Protein AF-A0AAN8Z970-F1 (afdb_monomer_lite)

Organism: NCBI:txid194707

pLDDT: mean 89.78, std 16.07, range [29.08, 98.44]

Sequence (116 aa):
VNNAGTNIRRPTVDYTAEEFSTIMATNFDSAYHLCQLADPLSKASGVGSIVFISSVAGLVSVGPVSIYAASKAALNQITKNLACECARDNIRTSCVTRWYIKTSLVDPHPPYQSII

Radius of gyration: 15.82 Å; chains: 1; bounding box: 36×28×48 Å

Secondary structure (DSSP, 8-state):
-B---------GGG--HHHHHHHHIIIIIHHHHHHHHHHHHHHHTS-EEEEEEEEGGGTS--SS-HHHHHHHHHHHHHHHHHHHHSGGGTEEEEEEEE---SSTTTS--S------

InterPro domains:
  IPR002347 Short-chain dehydrogenase/reductase SDR [PF00106] (1-107)
  IPR002347 Short-chain dehydrogenase/reductase SDR [PR00080] (48-56)
  IPR002347 Short-chain dehydrogenase/reductase SDR [PR00080] (68-87)
  IPR002347 Short-chain dehydrogenase/reductase SDR [PR00081] (42-58)
  IPR002347 Short-chain dehydrogenase/reductase SDR [PR00081] (68-87)
  IPR002347 Short-chain dehydrogenase/reductase SDR [PR00081] (89-106)
  IPR020904 Short-chain dehydrogenase/reductase, conserved site [PS00061] (55-83)
  IPR036291 NAD(P)-binding domain superfamily [SSF51735] (1-113)
  IPR045000 Tropinone reductase [PTHR42898] (1-108)

Structure (mmCIF, N/CA/C/O backbone):
data_AF-A0AAN8Z970-F1
#
_entry.id   AF-A0AAN8Z970-F1
#
loop_
_atom_site.group_PDB
_atom_site.id
_atom_site.type_symbol
_atom_site.label_atom_id
_atom_site.label_alt_id
_atom_site.label_comp_id
_atom_site.label_asym_id
_atom_site.label_entity_id
_atom_site.label_seq_id
_atom_site.pdbx_PDB_ins_code
_atom_site.Cartn_x
_atom_site.Cartn_y
_atom_site.Cartn_z
_atom_site.occupancy
_atom_site.B_iso_or_equiv
_atom_site.auth_seq_id
_atom_site.auth_comp_id
_atom_site.auth_asym_id
_atom_site.auth_atom_id
_atom_site.pdbx_PDB_model_num
ATOM 1 N N . VAL A 1 1 ? -0.594 8.683 10.332 1.00 96.25 1 VAL A N 1
ATOM 2 C CA . VAL A 1 1 ? -0.618 9.140 8.918 1.00 96.25 1 VAL A CA 1
ATOM 3 C C . VAL A 1 1 ? 0.441 8.367 8.154 1.00 96.25 1 VAL A C 1
ATOM 5 O O . VAL A 1 1 ? 1.606 8.459 8.513 1.00 96.25 1 VAL A O 1
ATOM 8 N N . ASN A 1 2 ? 0.049 7.606 7.135 1.00 96.94 2 ASN A N 1
ATOM 9 C CA . ASN A 1 2 ? 0.941 6.767 6.335 1.00 96.94 2 ASN A CA 1
ATOM 10 C C . ASN A 1 2 ? 1.380 7.531 5.074 1.00 96.94 2 ASN A C 1
ATOM 12 O O . ASN A 1 2 ? 0.644 7.578 4.088 1.00 96.94 2 ASN A O 1
ATOM 16 N N . ASN A 1 3 ? 2.552 8.180 5.137 1.00 95.12 3 ASN A N 1
ATOM 17 C CA . ASN A 1 3 ? 3.092 9.029 4.059 1.00 95.12 3 ASN A CA 1
ATOM 18 C C . ASN A 1 3 ? 4.332 8.453 3.355 1.00 95.12 3 ASN A C 1
ATOM 20 O O . ASN A 1 3 ? 4.662 8.915 2.262 1.00 95.12 3 ASN A O 1
ATOM 24 N N . ALA A 1 4 ? 5.018 7.480 3.962 1.00 94.44 4 ALA A N 1
ATOM 25 C CA . ALA A 1 4 ? 6.216 6.885 3.379 1.00 94.44 4 ALA A CA 1
ATOM 26 C C . ALA A 1 4 ? 5.936 6.365 1.959 1.00 94.44 4 ALA A C 1
ATOM 28 O O . ALA A 1 4 ? 4.869 5.818 1.667 1.00 94.44 4 ALA A O 1
ATOM 29 N N . GLY A 1 5 ? 6.882 6.597 1.054 1.00 92.19 5 GLY A N 1
ATOM 30 C CA . GLY A 1 5 ? 6.757 6.116 -0.306 1.00 92.19 5 GLY A CA 1
ATOM 31 C C . GLY A 1 5 ? 7.994 6.371 -1.151 1.00 92.19 5 GLY A C 1
ATOM 32 O O . GLY A 1 5 ? 8.721 7.336 -0.934 1.00 92.19 5 GLY A O 1
ATOM 33 N N . THR A 1 6 ? 8.185 5.510 -2.140 1.00 94.00 6 THR A N 1
ATOM 34 C CA . THR A 1 6 ? 9.239 5.577 -3.148 1.00 94.00 6 THR A CA 1
ATOM 35 C C . THR A 1 6 ? 8.660 5.305 -4.534 1.00 94.00 6 THR A C 1
ATOM 37 O O . THR A 1 6 ? 7.539 4.801 -4.670 1.00 94.00 6 THR A O 1
ATOM 40 N N . ASN A 1 7 ? 9.409 5.659 -5.572 1.00 92.56 7 ASN A N 1
ATOM 41 C CA . ASN A 1 7 ? 9.046 5.401 -6.956 1.00 92.56 7 ASN A CA 1
ATOM 42 C C . ASN A 1 7 ? 10.299 5.095 -7.779 1.00 92.56 7 ASN A C 1
ATOM 44 O O . ASN A 1 7 ? 11.228 5.897 -7.804 1.00 92.56 7 ASN A O 1
ATOM 48 N N . ILE A 1 8 ? 10.282 3.974 -8.495 1.00 92.00 8 ILE A N 1
ATOM 49 C CA . ILE A 1 8 ? 11.263 3.642 -9.529 1.00 92.00 8 ILE A CA 1
ATOM 50 C C . ILE A 1 8 ? 10.486 3.552 -10.839 1.00 92.00 8 ILE A C 1
ATOM 52 O O . ILE A 1 8 ? 9.492 2.827 -10.926 1.00 92.00 8 ILE A O 1
ATOM 56 N N . ARG A 1 9 ? 10.907 4.320 -11.847 1.00 91.25 9 ARG A N 1
ATOM 57 C CA . ARG A 1 9 ? 10.242 4.376 -13.154 1.00 91.25 9 ARG A CA 1
ATOM 58 C C . ARG A 1 9 ? 10.936 3.432 -14.126 1.00 91.25 9 ARG A C 1
ATOM 60 O O . ARG A 1 9 ? 12.111 3.631 -14.427 1.00 91.25 9 ARG A O 1
ATOM 67 N N . ARG A 1 10 ? 10.203 2.443 -14.629 1.00 90.69 10 ARG A N 1
ATOM 68 C CA . ARG A 1 10 ? 10.665 1.486 -15.641 1.00 90.69 10 ARG A CA 1
ATOM 69 C C . ARG A 1 10 ? 9.499 1.095 -16.549 1.00 90.69 10 ARG A C 1
ATOM 71 O O . ARG A 1 10 ? 8.354 1.060 -16.084 1.00 90.69 10 ARG A O 1
ATOM 78 N N . PRO A 1 11 ? 9.754 0.768 -17.825 1.00 93.31 11 PRO A N 1
ATOM 79 C CA . PRO A 1 11 ? 8.833 -0.062 -18.588 1.00 93.31 11 PRO A CA 1
ATOM 80 C C . PRO A 1 11 ? 8.527 -1.353 -17.820 1.00 93.31 11 PRO A C 1
ATOM 82 O O . PRO A 1 11 ? 9.391 -1.893 -17.135 1.00 93.31 11 PRO A O 1
ATOM 85 N N . THR A 1 12 ? 7.300 -1.865 -17.930 1.00 93.06 12 THR A N 1
ATOM 86 C CA . THR A 1 12 ? 6.858 -3.019 -17.127 1.00 93.06 12 THR A CA 1
ATOM 87 C C . THR A 1 12 ? 7.744 -4.256 -17.302 1.00 93.06 12 THR A C 1
ATOM 89 O O . THR A 1 12 ? 7.925 -5.003 -16.347 1.00 93.06 12 THR A O 1
ATOM 92 N N . VAL A 1 13 ? 8.315 -4.444 -18.493 1.00 95.75 13 VAL A N 1
ATOM 93 C CA . VAL A 1 13 ? 9.192 -5.576 -18.833 1.00 95.75 13 VAL A CA 1
ATOM 94 C C . VAL A 1 13 ? 10.590 -5.495 -18.211 1.00 95.75 13 VAL A C 1
ATOM 96 O O . VAL A 1 13 ? 11.269 -6.513 -18.150 1.00 95.75 13 VAL A O 1
ATOM 99 N N . ASP A 1 14 ? 10.999 -4.319 -17.727 1.00 96.56 14 ASP A N 1
ATOM 100 C CA . ASP A 1 14 ? 12.358 -4.067 -17.232 1.00 96.56 14 ASP A CA 1
ATOM 101 C C . ASP A 1 14 ? 12.446 -4.025 -15.700 1.00 96.56 14 ASP A C 1
ATOM 103 O O . ASP A 1 14 ? 13.532 -3.839 -15.154 1.00 96.56 14 ASP A O 1
ATOM 107 N N . TYR A 1 15 ? 11.320 -4.151 -14.989 1.00 95.56 15 TYR A N 1
ATOM 108 C CA . TYR A 1 15 ? 11.338 -4.191 -13.529 1.00 95.56 15 TYR A CA 1
ATOM 109 C C . TYR A 1 15 ? 11.958 -5.488 -13.020 1.00 95.56 15 TYR A C 1
ATOM 111 O O . TYR A 1 15 ? 11.569 -6.581 -13.435 1.00 95.56 15 TYR A O 1
ATOM 119 N N . THR A 1 16 ? 12.852 -5.373 -12.039 1.00 97.62 16 THR A N 1
ATOM 120 C CA . THR A 1 16 ? 13.354 -6.547 -11.316 1.00 97.62 16 THR A CA 1
ATOM 121 C C . THR A 1 16 ? 12.422 -6.939 -10.164 1.00 97.62 16 THR A C 1
ATOM 123 O O . THR A 1 16 ? 11.598 -6.146 -9.693 1.00 97.62 16 THR A O 1
ATOM 126 N N . ALA A 1 17 ? 12.560 -8.173 -9.672 1.00 97.69 17 ALA A N 1
ATOM 127 C CA . ALA A 1 17 ? 11.812 -8.646 -8.506 1.00 97.69 17 ALA A CA 1
ATOM 128 C C . ALA A 1 17 ? 12.158 -7.845 -7.235 1.00 97.69 17 ALA A C 1
ATOM 130 O O . ALA A 1 17 ? 11.301 -7.609 -6.379 1.00 97.69 17 ALA A O 1
ATOM 131 N N . GLU A 1 18 ? 13.402 -7.384 -7.124 1.00 97.94 18 GLU A N 1
ATOM 132 C CA . GLU A 1 18 ? 13.895 -6.556 -6.025 1.00 97.94 18 GLU A CA 1
ATOM 133 C C . GLU A 1 18 ? 13.296 -5.149 -6.080 1.00 97.94 18 GLU A C 1
ATOM 135 O O . GLU A 1 18 ? 12.849 -4.636 -5.053 1.00 97.94 18 GLU A O 1
ATOM 140 N N . GLU A 1 19 ? 13.229 -4.531 -7.265 1.00 96.81 19 GLU A N 1
ATOM 141 C CA . GLU A 1 19 ? 12.569 -3.234 -7.449 1.00 96.81 19 GLU A CA 1
ATOM 142 C C . GLU A 1 19 ? 11.070 -3.336 -7.130 1.00 96.81 19 GLU A C 1
ATOM 144 O O . GLU A 1 19 ? 10.536 -2.486 -6.412 1.00 96.81 19 GLU A O 1
ATOM 149 N N . PHE A 1 20 ? 10.403 -4.407 -7.581 1.00 97.31 20 PHE A N 1
ATOM 150 C CA . PHE A 1 20 ? 9.013 -4.691 -7.218 1.00 97.31 20 PHE A CA 1
ATOM 151 C C . PHE A 1 20 ? 8.833 -4.755 -5.701 1.00 97.31 20 PHE A C 1
ATOM 153 O O . PHE A 1 20 ? 8.010 -4.027 -5.136 1.00 97.31 20 PHE A O 1
ATOM 160 N N . SER A 1 21 ? 9.637 -5.592 -5.045 1.00 98.00 21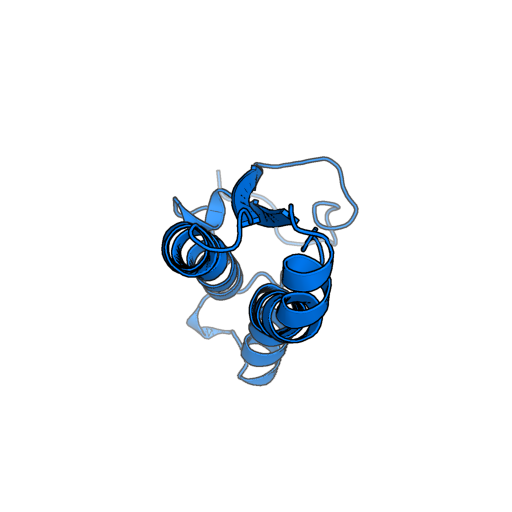 SER A N 1
ATOM 161 C CA . SER A 1 21 ? 9.558 -5.823 -3.603 1.00 98.00 21 SER A CA 1
ATOM 162 C C . SER A 1 21 ? 9.840 -4.542 -2.826 1.00 98.00 21 SER A C 1
ATOM 164 O O . SER A 1 21 ? 9.118 -4.217 -1.891 1.00 98.00 21 SER A O 1
ATOM 166 N N . THR A 1 22 ? 10.825 -3.754 -3.256 1.00 97.81 22 THR A N 1
ATOM 167 C CA . THR A 1 22 ? 11.183 -2.477 -2.626 1.00 97.81 22 THR A CA 1
ATOM 168 C C . THR A 1 22 ? 10.030 -1.475 -2.687 1.00 97.81 22 THR A C 1
ATOM 170 O O . THR A 1 22 ? 9.706 -0.839 -1.678 1.00 97.81 22 THR A O 1
ATOM 173 N N . ILE A 1 23 ? 9.385 -1.333 -3.852 1.00 97.62 23 ILE A N 1
ATOM 174 C CA . ILE A 1 23 ? 8.252 -0.415 -4.027 1.00 97.62 23 ILE A CA 1
ATOM 175 C C . ILE A 1 23 ? 7.062 -0.873 -3.181 1.00 97.62 23 ILE A C 1
ATOM 177 O O . ILE A 1 23 ? 6.492 -0.053 -2.462 1.00 97.62 23 ILE A O 1
ATOM 181 N N . MET A 1 24 ? 6.692 -2.156 -3.239 1.00 98.31 24 MET A N 1
ATOM 182 C CA . MET A 1 24 ? 5.546 -2.690 -2.492 1.00 98.31 24 MET A CA 1
ATOM 183 C C . MET A 1 24 ? 5.762 -2.617 -0.979 1.00 98.31 24 MET A C 1
ATOM 185 O O . MET A 1 24 ? 4.913 -2.061 -0.279 1.00 98.31 24 MET A O 1
ATOM 189 N N . ALA A 1 25 ? 6.932 -3.047 -0.501 1.00 98.31 25 ALA A N 1
ATOM 190 C CA . ALA A 1 25 ? 7.286 -3.004 0.912 1.00 98.31 25 ALA A CA 1
ATOM 191 C C . ALA A 1 25 ? 7.233 -1.576 1.465 1.00 98.31 25 ALA A C 1
ATOM 193 O O . ALA A 1 25 ? 6.655 -1.313 2.521 1.00 98.31 25 ALA A O 1
ATOM 194 N N . THR A 1 26 ? 7.791 -0.620 0.717 1.00 97.69 26 THR A N 1
ATOM 195 C CA . THR A 1 26 ? 7.826 0.783 1.142 1.00 97.69 26 THR A CA 1
ATOM 196 C C . THR A 1 26 ? 6.448 1.435 1.068 1.00 97.69 26 THR A C 1
ATOM 198 O O . THR A 1 26 ? 6.067 2.151 1.991 1.00 97.69 26 THR A O 1
ATOM 201 N N . ASN A 1 27 ? 5.700 1.232 -0.019 1.00 97.81 27 ASN A N 1
ATOM 202 C CA . ASN A 1 27 ? 4.487 2.003 -0.297 1.00 97.81 27 ASN A CA 1
ATOM 203 C C . ASN A 1 27 ? 3.226 1.417 0.336 1.00 97.81 27 ASN A C 1
ATOM 205 O O . ASN A 1 27 ? 2.330 2.186 0.685 1.00 97.81 27 ASN A O 1
ATOM 209 N N . PHE A 1 28 ? 3.128 0.090 0.414 1.00 98.31 28 PHE A N 1
ATOM 210 C CA . PHE A 1 28 ? 1.926 -0.611 0.851 1.00 98.31 28 PHE A CA 1
ATOM 211 C C . PHE A 1 28 ? 2.157 -1.371 2.155 1.00 98.31 28 PHE A C 1
ATOM 213 O O . PHE A 1 28 ? 1.487 -1.053 3.139 1.00 98.31 28 PHE A O 1
ATOM 220 N N . ASP A 1 29 ? 3.118 -2.299 2.198 1.00 98.38 29 ASP A N 1
ATOM 221 C CA . ASP A 1 29 ? 3.286 -3.194 3.354 1.00 98.38 29 ASP A CA 1
ATOM 222 C C . ASP A 1 29 ? 3.579 -2.394 4.625 1.00 98.38 29 ASP A C 1
ATOM 224 O O . ASP A 1 29 ? 2.951 -2.615 5.660 1.00 98.38 29 ASP A O 1
ATOM 228 N N . SER A 1 30 ? 4.460 -1.390 4.535 1.00 97.94 30 SER A N 1
ATOM 229 C CA . SER A 1 30 ? 4.766 -0.496 5.657 1.00 97.94 30 SER A CA 1
ATOM 230 C C . SER A 1 30 ? 3.504 0.153 6.237 1.00 97.94 30 SER A C 1
ATOM 232 O O . SER A 1 30 ? 3.289 0.144 7.448 1.00 97.94 30 SER A O 1
ATOM 234 N N . ALA A 1 31 ? 2.628 0.671 5.374 1.00 97.94 31 ALA A N 1
ATOM 235 C 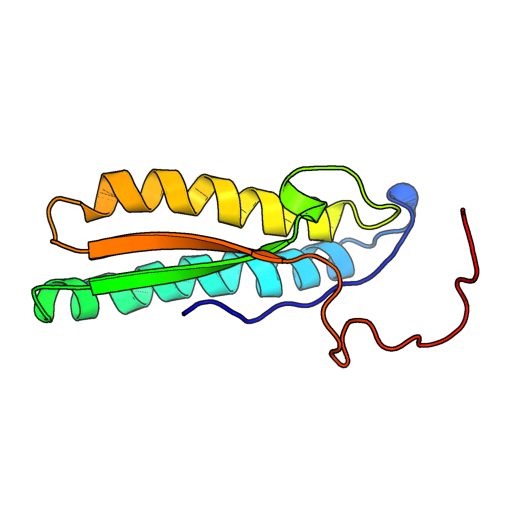CA . ALA A 1 31 ? 1.407 1.355 5.766 1.00 97.94 31 ALA A CA 1
ATOM 236 C C . ALA A 1 31 ? 0.374 0.377 6.340 1.00 97.94 31 ALA A C 1
ATOM 238 O O . ALA A 1 31 ? -0.320 0.717 7.299 1.00 97.94 31 ALA A O 1
ATOM 239 N N . TYR A 1 32 ? 0.280 -0.827 5.772 1.00 98.00 32 TYR A N 1
ATOM 240 C CA . TYR A 1 32 ? -0.612 -1.878 6.246 1.00 98.00 32 TYR A CA 1
ATOM 241 C C . TYR A 1 32 ? -0.209 -2.380 7.634 1.00 98.00 32 TYR A C 1
ATOM 243 O O . TYR A 1 32 ? -1.019 -2.363 8.562 1.00 98.00 32 TYR A O 1
ATOM 251 N N . HIS A 1 33 ? 1.060 -2.743 7.813 1.00 98.25 33 HIS A N 1
ATOM 252 C CA . HIS A 1 33 ? 1.563 -3.246 9.089 1.00 98.25 33 HIS A CA 1
ATOM 253 C C . HIS A 1 33 ? 1.543 -2.175 10.182 1.00 98.25 33 HIS A C 1
ATOM 255 O O . HIS A 1 33 ? 1.220 -2.482 11.328 1.00 98.25 33 HIS A O 1
ATOM 261 N N . LEU A 1 34 ? 1.778 -0.900 9.844 1.00 97.62 34 LEU A N 1
ATOM 262 C CA . LEU A 1 34 ? 1.579 0.196 10.796 1.00 97.62 34 LEU A CA 1
ATOM 263 C C . LEU A 1 34 ? 0.129 0.292 11.283 1.00 97.62 34 LEU A C 1
ATOM 265 O O . LEU A 1 34 ? -0.083 0.608 12.450 1.00 97.62 34 LEU A O 1
ATOM 269 N N . CYS A 1 35 ? -0.866 -0.005 10.441 1.00 97.12 35 CYS A N 1
ATOM 270 C CA . CYS A 1 35 ? -2.261 -0.047 10.889 1.00 97.12 35 CYS A CA 1
ATOM 271 C C . CYS A 1 35 ? -2.499 -1.198 11.871 1.00 97.12 35 CYS A C 1
ATOM 273 O O . CYS A 1 35 ? -3.125 -0.975 12.901 1.00 97.12 35 CYS A O 1
ATOM 275 N N . GLN A 1 36 ? -1.946 -2.388 11.609 1.00 96.62 36 GLN A N 1
ATOM 276 C CA . GLN A 1 36 ? -2.052 -3.526 12.533 1.00 96.62 36 GLN A CA 1
ATOM 277 C C . GLN A 1 36 ? -1.430 -3.212 13.901 1.00 96.62 36 GLN A C 1
ATOM 279 O O . GLN A 1 36 ? -2.024 -3.493 14.937 1.00 96.62 36 GLN A O 1
ATOM 284 N N . LEU A 1 37 ? -0.247 -2.592 13.907 1.00 97.44 37 LEU A N 1
ATOM 285 C CA . LEU A 1 37 ? 0.452 -2.217 15.138 1.00 97.44 37 LEU A CA 1
ATOM 286 C C . LEU A 1 37 ? -0.252 -1.077 15.891 1.00 97.44 37 LEU A C 1
ATOM 288 O O . LEU A 1 37 ? -0.227 -1.042 17.120 1.00 97.44 37 LEU A O 1
ATOM 292 N N . ALA A 1 38 ? -0.876 -0.143 15.169 1.00 95.06 38 ALA A N 1
ATOM 293 C CA . ALA A 1 38 ? -1.574 0.998 15.756 1.00 95.06 38 ALA A CA 1
ATOM 294 C C . ALA A 1 38 ? -3.008 0.684 16.212 1.00 95.06 38 ALA A C 1
ATOM 296 O O . ALA A 1 38 ? -3.559 1.458 16.995 1.00 95.06 38 ALA A O 1
ATOM 297 N N . ASP A 1 39 ? -3.617 -0.411 15.747 1.00 94.12 39 ASP A N 1
ATOM 298 C CA . ASP A 1 39 ? -4.996 -0.803 16.069 1.00 94.12 39 ASP A CA 1
ATOM 299 C C . ASP A 1 39 ? -5.298 -0.842 17.582 1.00 94.12 39 ASP A C 1
ATOM 301 O O . ASP A 1 39 ? -6.205 -0.122 18.010 1.00 94.12 39 ASP A O 1
ATOM 305 N N . PRO A 1 40 ? -4.532 -1.558 18.437 1.00 95.38 40 PRO A N 1
ATOM 306 C CA . PRO A 1 40 ? -4.835 -1.612 19.869 1.00 95.38 40 PRO A CA 1
ATOM 307 C C . PRO A 1 40 ? -4.747 -0.235 20.540 1.00 95.38 40 PRO A C 1
ATOM 309 O O . PRO A 1 40 ? -5.566 0.094 21.397 1.00 95.38 40 PRO A O 1
ATOM 312 N N . LEU A 1 41 ? -3.788 0.596 20.122 1.00 94.88 41 LEU A N 1
ATOM 313 C CA . LEU A 1 41 ? -3.618 1.952 20.648 1.00 94.88 41 LEU A CA 1
ATOM 314 C C . LEU A 1 41 ? -4.752 2.882 20.195 1.00 94.88 41 LEU A C 1
ATOM 316 O O . LEU A 1 41 ? -5.234 3.695 20.979 1.00 94.88 41 LEU A O 1
ATOM 320 N N . SER A 1 42 ? -5.201 2.736 18.947 1.00 92.00 42 SER A N 1
ATOM 321 C CA . SER A 1 42 ? -6.289 3.532 18.365 1.00 92.00 42 SER A CA 1
ATOM 322 C C . SER A 1 42 ? -7.648 3.171 18.965 1.00 92.00 42 SER A C 1
ATOM 324 O O . SER A 1 42 ? -8.501 4.037 19.130 1.00 92.00 42 SER A O 1
ATOM 326 N N . LYS A 1 43 ? -7.851 1.901 19.332 1.00 93.69 43 LYS A N 1
ATOM 327 C CA . LYS A 1 43 ? -9.029 1.458 20.091 1.00 93.69 43 LYS A CA 1
ATOM 328 C C . LYS A 1 43 ? -9.007 2.001 21.515 1.00 93.69 43 LYS A C 1
ATOM 330 O O . LYS A 1 43 ? -10.014 2.515 21.994 1.00 93.69 43 LYS A O 1
ATOM 335 N N . ALA A 1 44 ? -7.849 1.945 22.175 1.00 94.94 44 ALA A N 1
ATOM 336 C CA . ALA A 1 44 ? -7.686 2.458 23.533 1.00 94.94 44 ALA A CA 1
ATOM 337 C C . ALA A 1 44 ? -7.926 3.975 23.639 1.00 94.94 44 ALA A C 1
ATOM 339 O O . ALA A 1 44 ? -8.383 4.442 24.679 1.00 94.94 44 ALA A O 1
ATOM 340 N N . SER A 1 45 ? 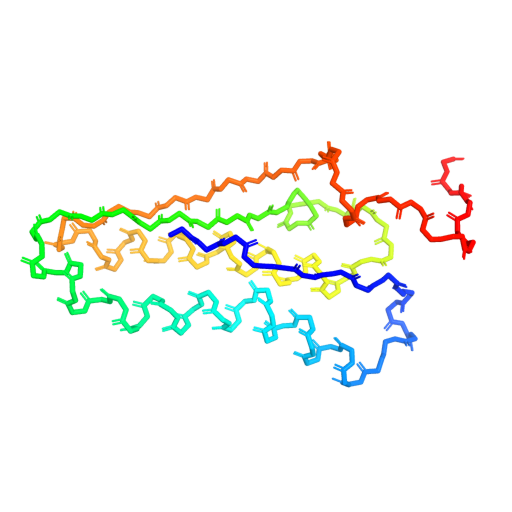-7.665 4.748 22.577 1.00 93.69 45 SER A N 1
ATOM 341 C CA . SER A 1 45 ? -7.953 6.188 22.565 1.00 93.69 45 SER A CA 1
ATOM 342 C C . SER A 1 45 ? -9.443 6.526 22.436 1.00 93.69 45 SER A C 1
ATOM 344 O O . SER A 1 45 ? -9.810 7.684 22.627 1.00 93.69 45 SER A O 1
ATOM 346 N N . GLY A 1 46 ? -10.308 5.563 22.089 1.00 91.88 46 GLY A N 1
ATOM 347 C CA . GLY A 1 46 ? -11.761 5.746 21.937 1.00 91.88 46 GLY A CA 1
ATOM 348 C C . GLY A 1 46 ? -12.193 6.603 20.738 1.00 91.88 46 GLY A C 1
ATOM 349 O O . GLY A 1 46 ? -13.385 6.726 20.455 1.00 91.88 46 GLY A O 1
ATOM 350 N N . VAL A 1 47 ? -11.240 7.206 20.028 1.00 95.06 47 VAL A N 1
ATOM 351 C CA . VAL A 1 47 ? -11.420 7.909 18.757 1.00 95.06 47 VAL A CA 1
ATOM 352 C C . VAL A 1 47 ? -10.107 7.870 17.984 1.00 95.06 47 VAL A C 1
ATOM 354 O O . VAL A 1 47 ? -9.035 8.103 18.551 1.00 95.06 47 VAL A O 1
ATOM 357 N N . GLY A 1 48 ? -10.178 7.597 16.683 1.00 95.19 48 GLY A N 1
ATOM 358 C CA . GLY A 1 48 ? -8.991 7.474 15.841 1.00 95.19 48 GLY A CA 1
ATOM 359 C C . GLY A 1 48 ? -9.179 8.004 14.426 1.00 95.19 48 GLY A C 1
ATOM 360 O O . GLY A 1 48 ? -10.293 8.173 13.925 1.00 95.19 48 GLY A O 1
ATOM 361 N N . SER A 1 49 ? -8.058 8.278 13.761 1.00 97.12 49 SER A N 1
ATOM 362 C CA . SER A 1 49 ? -8.045 8.657 12.349 1.00 97.12 49 SER A CA 1
ATOM 363 C C . SER A 1 49 ? -6.800 8.121 11.650 1.00 97.12 49 SER A C 1
ATOM 365 O O . SER A 1 49 ? -5.678 8.546 11.929 1.00 97.12 49 SER A O 1
ATOM 367 N N . ILE A 1 50 ? -7.005 7.240 10.678 1.00 97.81 50 ILE A N 1
ATOM 368 C CA . ILE A 1 50 ? -5.971 6.717 9.788 1.00 97.81 50 ILE A CA 1
ATOM 369 C C . ILE A 1 50 ? -6.064 7.476 8.464 1.00 97.81 50 ILE A C 1
ATOM 371 O O . ILE A 1 50 ? -7.128 7.599 7.858 1.00 97.81 50 ILE A O 1
ATOM 375 N N . VAL A 1 51 ? -4.933 8.013 8.012 1.00 98.12 51 VAL A N 1
ATOM 376 C CA . VAL A 1 51 ? -4.840 8.747 6.745 1.00 98.12 51 VAL A CA 1
ATOM 377 C C . VAL A 1 51 ? -3.749 8.117 5.904 1.00 98.12 51 VAL A C 1
ATOM 379 O O . VAL A 1 51 ? -2.602 8.048 6.353 1.00 98.12 51 VAL A O 1
ATOM 382 N N . PHE A 1 52 ? -4.100 7.692 4.695 1.00 98.44 52 PHE A N 1
ATOM 383 C CA . PHE A 1 52 ? -3.158 7.200 3.697 1.00 98.44 52 PHE A CA 1
ATOM 384 C C . PHE A 1 52 ? -2.849 8.269 2.662 1.00 98.44 52 PHE A C 1
ATOM 386 O O . PHE A 1 52 ? -3.734 8.991 2.203 1.00 98.44 52 PHE A O 1
ATOM 393 N N . ILE A 1 53 ? -1.585 8.329 2.256 1.00 97.50 53 ILE A N 1
ATOM 394 C CA . ILE A 1 53 ? -1.140 9.220 1.197 1.00 97.50 53 ILE A CA 1
ATOM 395 C C . ILE A 1 53 ? -0.895 8.421 -0.084 1.00 97.50 53 ILE A C 1
ATOM 397 O O . ILE A 1 53 ? 0.098 7.695 -0.240 1.00 97.50 53 ILE A O 1
ATOM 401 N N . SER A 1 54 ? -1.823 8.587 -1.018 1.00 96.38 54 SER A N 1
ATOM 402 C CA . SER A 1 54 ? -1.833 7.913 -2.307 1.00 96.38 54 SER A CA 1
ATOM 403 C C . SER A 1 54 ? -1.367 8.838 -3.439 1.00 96.38 54 SER A C 1
ATOM 405 O O . SER A 1 54 ? -0.786 9.905 -3.221 1.00 96.38 54 SER A O 1
ATOM 407 N N . SER A 1 55 ? -1.588 8.401 -4.671 1.00 96.12 55 SER A N 1
ATOM 408 C CA . SER A 1 55 ? -1.288 9.104 -5.907 1.00 96.12 55 SER A CA 1
ATOM 409 C C . SER A 1 55 ? -2.427 8.906 -6.889 1.00 96.12 55 SER A C 1
ATOM 411 O O . SER A 1 55 ? -3.052 7.846 -6.918 1.00 96.12 55 SER A O 1
ATOM 413 N N . VAL A 1 56 ? -2.667 9.897 -7.737 1.00 95.56 56 VAL A N 1
ATOM 414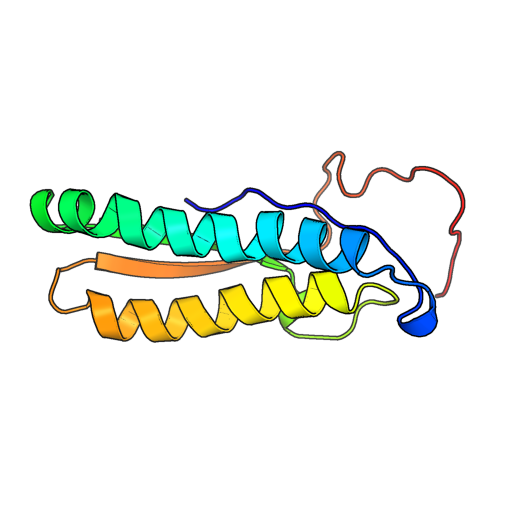 C CA . VAL A 1 56 ? -3.596 9.746 -8.865 1.00 95.56 56 VAL A CA 1
ATOM 415 C C . VAL A 1 56 ? -3.125 8.656 -9.839 1.00 95.56 56 VAL A C 1
ATOM 417 O O . VAL A 1 56 ? -3.956 8.077 -10.527 1.00 95.56 56 VAL A O 1
ATOM 420 N N . ALA A 1 57 ? -1.839 8.278 -9.828 1.00 94.75 57 ALA A N 1
ATOM 421 C CA 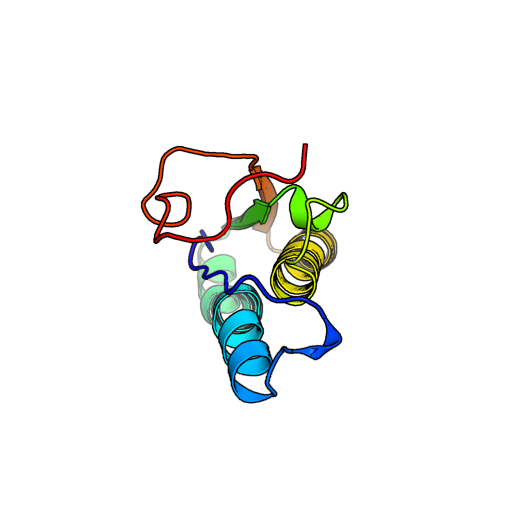. ALA A 1 57 ? -1.354 7.078 -10.519 1.00 94.75 57 ALA A CA 1
ATOM 422 C C . ALA A 1 57 ? -2.082 5.790 -10.074 1.00 94.75 57 ALA A C 1
ATOM 424 O O . ALA A 1 57 ? -2.145 4.825 -10.821 1.00 94.75 57 ALA A O 1
ATOM 425 N N . GLY A 1 58 ? -2.643 5.767 -8.858 1.00 95.12 58 GLY A N 1
ATOM 426 C CA . GLY A 1 58 ? -3.489 4.678 -8.363 1.00 95.12 58 GLY A CA 1
ATOM 427 C C . GLY A 1 58 ? -4.957 4.765 -8.803 1.00 95.12 58 GLY A C 1
ATOM 428 O O . GLY A 1 58 ? -5.773 3.980 -8.326 1.00 95.12 58 GLY A O 1
ATOM 429 N N . LEU A 1 59 ? -5.310 5.744 -9.641 1.00 95.69 59 LEU A N 1
ATOM 430 C CA . LEU A 1 59 ? -6.650 5.953 -10.204 1.00 95.69 59 LEU A CA 1
ATOM 431 C C . LEU A 1 59 ? -6.635 5.936 -11.738 1.00 95.69 59 LEU A C 1
ATOM 433 O O . LEU A 1 59 ? -7.568 5.425 -12.348 1.00 95.69 59 LEU A O 1
ATOM 437 N N . VAL A 1 60 ? -5.592 6.492 -12.358 1.00 93.94 60 VAL A N 1
ATOM 438 C CA . VAL A 1 60 ? -5.417 6.568 -13.815 1.00 93.94 60 VAL A CA 1
ATOM 439 C C . VAL A 1 60 ? -3.964 6.285 -14.200 1.00 93.94 60 VAL A C 1
ATOM 441 O O . VAL A 1 60 ? -3.052 6.447 -13.389 1.00 93.94 60 VAL A O 1
ATOM 444 N N . SER A 1 61 ? -3.735 5.885 -15.452 1.00 91.94 61 SER A N 1
ATOM 445 C CA . SER A 1 61 ? -2.384 5.662 -15.981 1.00 91.94 61 SER A CA 1
ATOM 446 C C . SER A 1 61 ? -1.652 6.987 -16.223 1.00 91.94 61 SER A C 1
ATOM 448 O O . SER A 1 61 ? -2.218 7.908 -16.807 1.00 91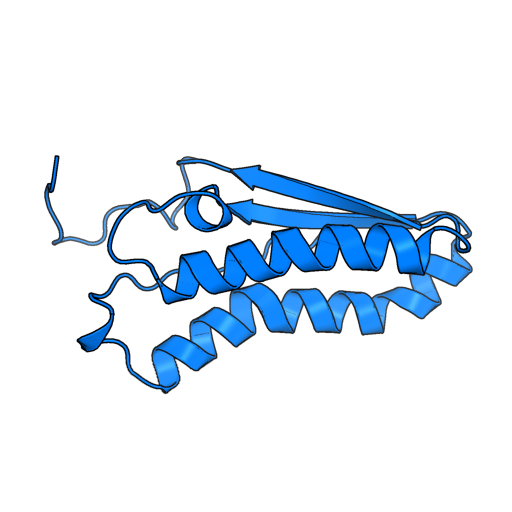.94 61 SER A O 1
ATOM 450 N N . VAL A 1 62 ? -0.391 7.079 -15.784 1.00 88.19 62 VAL A N 1
ATOM 451 C CA . VAL A 1 62 ? 0.440 8.301 -15.865 1.00 88.19 62 VAL A CA 1
ATOM 452 C C . VAL A 1 62 ? 1.876 8.024 -16.337 1.00 88.19 62 VAL A C 1
ATOM 454 O O . VAL A 1 62 ? 2.821 8.704 -15.938 1.00 88.19 62 VAL A O 1
ATOM 457 N N . GLY A 1 63 ? 2.054 7.002 -17.179 1.00 85.44 63 GLY A N 1
ATOM 458 C CA . GLY A 1 63 ? 3.350 6.613 -17.749 1.00 85.44 63 GLY A CA 1
ATOM 459 C C . GLY A 1 63 ? 3.954 5.343 -17.124 1.00 85.44 63 GLY A C 1
ATOM 460 O O . GLY A 1 63 ? 3.227 4.565 -16.500 1.00 85.44 63 GLY A O 1
ATOM 461 N N . PRO A 1 64 ? 5.271 5.098 -17.294 1.00 89.00 64 PRO A N 1
ATOM 462 C CA . PRO A 1 64 ? 5.942 3.841 -16.934 1.00 89.00 64 PRO A CA 1
ATOM 463 C C . PRO A 1 64 ? 6.197 3.730 -15.419 1.00 89.00 64 PRO A C 1
ATOM 465 O O . PRO A 1 64 ? 7.322 3.838 -14.931 1.00 89.00 64 PRO A O 1
ATOM 468 N N . VAL A 1 65 ? 5.110 3.587 -14.659 1.00 92.88 65 VAL A N 1
ATOM 469 C CA . VAL A 1 65 ? 5.090 3.527 -13.188 1.00 92.88 65 VAL A CA 1
ATOM 470 C C . VAL A 1 65 ? 4.166 2.418 -12.680 1.00 92.88 65 VAL A C 1
ATOM 472 O O . VAL A 1 65 ? 3.508 2.584 -11.657 1.00 92.88 65 VAL A O 1
ATOM 475 N N . SER A 1 66 ? 4.067 1.294 -13.396 1.00 95.44 66 SER A N 1
ATOM 476 C CA . SER A 1 66 ? 3.035 0.272 -13.155 1.00 95.44 66 SER A CA 1
ATOM 477 C C . SER A 1 66 ? 3.022 -0.261 -11.717 1.00 95.44 66 SER A C 1
ATOM 479 O O . SER A 1 66 ? 1.954 -0.372 -11.121 1.00 95.44 66 SER A O 1
ATOM 481 N N . ILE A 1 67 ? 4.191 -0.524 -11.122 1.00 96.75 67 ILE A N 1
ATOM 482 C CA . ILE A 1 67 ? 4.286 -1.043 -9.744 1.00 96.75 67 ILE A CA 1
ATOM 483 C C . ILE A 1 67 ? 3.951 0.047 -8.722 1.00 96.75 67 ILE A C 1
ATOM 485 O O . ILE A 1 67 ? 3.192 -0.182 -7.781 1.00 96.75 67 ILE A O 1
ATOM 489 N N . TYR A 1 68 ? 4.458 1.265 -8.925 1.00 96.38 68 TYR A N 1
ATOM 490 C CA . TYR A 1 68 ? 4.100 2.404 -8.083 1.00 96.38 68 TYR A CA 1
ATOM 491 C C . TYR A 1 68 ? 2.585 2.659 -8.113 1.00 96.38 68 TYR A C 1
ATOM 493 O O . TYR A 1 68 ? 1.957 2.740 -7.057 1.00 96.38 68 TYR A O 1
ATOM 501 N N . ALA A 1 69 ? 1.987 2.712 -9.305 1.00 96.56 69 ALA A N 1
ATOM 502 C CA . ALA A 1 69 ? 0.550 2.847 -9.514 1.00 96.56 69 ALA A CA 1
ATOM 503 C C . ALA A 1 69 ? -0.232 1.747 -8.784 1.00 96.56 69 ALA A C 1
ATOM 505 O O . ALA A 1 69 ? -1.143 2.065 -8.019 1.00 96.56 69 ALA A O 1
ATOM 506 N N . ALA A 1 70 ? 0.175 0.482 -8.932 1.00 97.56 70 ALA A N 1
ATOM 507 C CA . ALA A 1 70 ? -0.438 -0.649 -8.239 1.00 97.56 70 ALA A CA 1
ATOM 508 C C . ALA A 1 70 ? -0.372 -0.494 -6.710 1.00 97.56 70 ALA A C 1
ATOM 510 O O . ALA A 1 70 ? -1.397 -0.596 -6.037 1.00 97.56 70 ALA A O 1
ATOM 511 N N . SER A 1 71 ? 0.795 -0.147 -6.156 1.00 98.06 71 SER A N 1
ATOM 512 C CA . SER A 1 71 ? 0.952 0.060 -4.709 1.00 98.06 71 SER A CA 1
ATOM 513 C C . SER A 1 71 ? 0.068 1.196 -4.172 1.00 98.06 71 SER A C 1
ATOM 515 O O . SER A 1 71 ? -0.503 1.094 -3.087 1.00 98.06 71 SER A O 1
ATOM 517 N N . LYS A 1 72 ? -0.110 2.279 -4.942 1.00 97.69 72 LYS A N 1
ATOM 518 C CA . LYS A 1 72 ? -0.977 3.406 -4.570 1.00 97.69 72 LYS A CA 1
ATOM 519 C C . LYS A 1 72 ? -2.464 3.081 -4.759 1.00 97.69 72 LYS A C 1
ATOM 521 O O . LYS A 1 72 ? -3.281 3.495 -3.939 1.00 97.69 72 LYS A O 1
ATOM 526 N N . ALA A 1 73 ? -2.822 2.274 -5.757 1.00 98.06 73 ALA A N 1
ATOM 527 C CA . ALA A 1 73 ? -4.172 1.733 -5.903 1.00 98.06 73 ALA A CA 1
ATOM 528 C C . ALA A 1 73 ? -4.547 0.808 -4.731 1.00 98.06 73 ALA A C 1
ATOM 530 O O . ALA A 1 73 ? -5.665 0.890 -4.220 1.00 98.06 73 ALA A O 1
ATOM 531 N N . ALA A 1 74 ? -3.604 -0.001 -4.238 1.00 98.38 74 ALA A N 1
ATOM 532 C CA . ALA A 1 74 ? -3.811 -0.832 -3.054 1.00 98.38 74 ALA A CA 1
ATOM 533 C C . ALA A 1 74 ? -4.145 0.016 -1.812 1.00 98.38 74 ALA A C 1
ATOM 535 O O . ALA A 1 74 ? -5.094 -0.299 -1.094 1.00 98.38 74 ALA A O 1
ATOM 536 N N . LEU A 1 75 ? -3.467 1.158 -1.615 1.00 98.38 75 LEU A N 1
ATOM 537 C CA . LEU A 1 75 ? -3.814 2.117 -0.555 1.00 98.38 75 LEU A CA 1
ATOM 538 C C . LEU A 1 75 ? -5.234 2.689 -0.709 1.00 98.38 75 LEU A C 1
ATOM 540 O O . LEU A 1 75 ? -5.949 2.862 0.281 1.00 98.38 75 LEU A O 1
ATOM 544 N N . ASN A 1 76 ? -5.669 2.968 -1.941 1.00 98.19 76 ASN A N 1
ATOM 545 C CA . ASN A 1 76 ? -7.027 3.456 -2.200 1.00 98.19 76 ASN A CA 1
ATOM 546 C C . ASN A 1 76 ? -8.072 2.409 -1.805 1.00 98.19 76 ASN A C 1
ATOM 548 O O . ASN A 1 76 ? -9.100 2.750 -1.220 1.00 98.19 76 ASN A O 1
ATOM 552 N N . GLN A 1 77 ? -7.822 1.139 -2.129 1.00 98.38 77 GLN A N 1
ATOM 553 C CA . GLN A 1 77 ? -8.764 0.070 -1.829 1.00 98.38 77 GLN A CA 1
ATOM 554 C C . GLN A 1 77 ? -8.789 -0.261 -0.337 1.00 98.38 77 GLN A C 1
ATOM 556 O O . GLN A 1 77 ? -9.869 -0.329 0.247 1.00 98.38 77 GLN A O 1
ATOM 561 N N . ILE A 1 78 ? -7.625 -0.379 0.303 1.00 98.00 78 ILE A N 1
ATOM 562 C CA . ILE A 1 78 ? -7.563 -0.718 1.727 1.00 98.00 78 ILE A CA 1
ATOM 563 C C . ILE A 1 78 ? -8.158 0.369 2.620 1.00 98.00 78 ILE A C 1
ATOM 565 O O . ILE A 1 78 ? -8.752 0.061 3.645 1.00 98.00 78 ILE A O 1
ATOM 569 N N . THR A 1 79 ? -8.085 1.635 2.200 1.00 98.31 79 THR A N 1
ATOM 570 C CA . THR A 1 79 ? -8.761 2.741 2.890 1.00 98.31 79 THR A CA 1
ATOM 571 C C . THR A 1 79 ? -10.255 2.467 3.054 1.00 98.31 79 THR A C 1
ATOM 573 O O . THR A 1 79 ? -10.801 2.709 4.126 1.00 98.31 79 THR A O 1
ATOM 576 N N . LYS A 1 80 ? -10.920 1.965 2.004 1.00 98.06 80 LYS A N 1
ATOM 577 C CA . LYS A 1 80 ? -12.365 1.688 2.028 1.00 98.06 80 LYS A CA 1
ATOM 578 C C . LYS A 1 80 ? -12.677 0.513 2.949 1.00 98.06 80 LYS A C 1
ATOM 580 O O . LYS A 1 80 ? -13.608 0.598 3.738 1.00 98.06 80 LYS A O 1
ATOM 585 N N . ASN A 1 81 ? -11.877 -0.550 2.863 1.00 98.12 81 ASN A N 1
ATOM 586 C CA . ASN A 1 81 ? -12.049 -1.735 3.697 1.00 98.12 81 ASN A CA 1
ATOM 587 C C . ASN A 1 81 ? -11.866 -1.393 5.185 1.00 98.12 81 ASN A C 1
ATOM 589 O O . ASN A 1 81 ? -12.768 -1.641 5.980 1.00 98.12 81 ASN A O 1
ATOM 593 N N . LEU A 1 82 ? -10.771 -0.712 5.541 1.00 97.31 82 LEU A N 1
ATOM 594 C CA . LEU A 1 82 ? -10.501 -0.302 6.922 1.00 97.31 82 LEU A CA 1
ATOM 595 C C . LEU A 1 82 ? -11.536 0.692 7.457 1.00 97.31 82 LEU A C 1
ATOM 597 O O . LEU A 1 82 ? -11.890 0.623 8.629 1.00 97.31 82 LEU A O 1
ATOM 601 N N . ALA A 1 83 ? -12.079 1.574 6.612 1.00 97.38 83 ALA A N 1
ATOM 602 C CA . ALA A 1 83 ? -13.170 2.450 7.031 1.00 97.38 83 ALA A CA 1
ATOM 603 C C . ALA A 1 83 ? -14.399 1.652 7.497 1.00 97.38 83 ALA A C 1
ATOM 605 O O . ALA A 1 83 ? -15.056 2.058 8.450 1.00 97.38 83 ALA A O 1
ATOM 606 N N . CYS A 1 84 ? -14.708 0.524 6.849 1.00 97.56 84 CYS A N 1
ATOM 607 C CA . CYS A 1 84 ? -15.799 -0.357 7.262 1.00 97.56 84 CYS A CA 1
ATOM 608 C C . CYS A 1 84 ? -15.431 -1.207 8.486 1.00 97.56 84 CYS A C 1
ATOM 610 O O . CYS A 1 84 ? -16.249 -1.346 9.393 1.00 97.56 84 CYS A O 1
ATOM 612 N N . GLU A 1 85 ? -14.219 -1.763 8.520 1.00 96.00 85 GLU A N 1
ATOM 613 C CA . GLU A 1 85 ? -13.748 -2.635 9.604 1.00 96.00 85 GLU A CA 1
ATOM 614 C C . GLU A 1 85 ? -13.631 -1.882 10.934 1.00 96.00 85 GLU A C 1
ATOM 616 O O . GLU A 1 85 ? -14.126 -2.351 11.957 1.00 96.00 85 GLU A O 1
ATOM 621 N N . CYS A 1 86 ? -13.046 -0.682 10.915 1.00 94.56 86 CYS A N 1
ATOM 622 C CA . CYS A 1 86 ? -12.745 0.088 12.120 1.00 94.56 86 CYS A CA 1
ATOM 623 C C . CYS A 1 86 ? -13.885 1.037 12.550 1.00 94.56 86 CYS A C 1
ATOM 625 O O . CYS A 1 86 ? -13.767 1.727 13.565 1.00 94.56 86 CYS A O 1
ATOM 627 N N . ALA A 1 87 ? -15.005 1.082 11.813 1.00 94.31 87 ALA A N 1
ATOM 628 C CA . ALA A 1 87 ? -16.116 1.999 12.090 1.00 94.31 87 ALA A CA 1
ATOM 629 C C . ALA A 1 87 ? -16.701 1.829 13.501 1.00 94.31 87 ALA A C 1
ATOM 631 O O . ALA A 1 87 ? -17.032 2.813 14.161 1.00 94.31 87 ALA A O 1
ATOM 632 N N . ARG A 1 88 ? -16.822 0.579 13.973 1.00 94.81 88 ARG A N 1
ATOM 633 C CA . ARG A 1 88 ? -17.373 0.266 15.306 1.00 94.81 88 ARG A CA 1
ATOM 634 C C . ARG A 1 88 ? -16.472 0.733 16.444 1.00 94.81 88 ARG A C 1
ATOM 636 O O . ARG A 1 88 ? -16.967 0.981 17.536 1.00 94.81 88 ARG A O 1
ATOM 643 N N . ASP A 1 89 ? -15.187 0.898 16.161 1.00 95.88 89 ASP A N 1
ATOM 644 C CA . ASP A 1 89 ? -14.175 1.335 17.117 1.00 95.88 89 ASP A CA 1
ATOM 645 C C . ASP A 1 89 ? -14.013 2.865 17.140 1.00 95.88 89 ASP A C 1
ATOM 647 O O . ASP A 1 89 ? -13.080 3.383 17.748 1.00 95.88 89 ASP A O 1
ATOM 651 N N . ASN A 1 90 ? -14.905 3.608 16.468 1.00 96.00 90 ASN A N 1
ATOM 652 C CA . ASN A 1 90 ? -14.835 5.066 16.323 1.00 96.00 90 ASN A CA 1
ATOM 653 C C . ASN A 1 90 ? -13.519 5.547 15.670 1.00 96.00 90 ASN A C 1
ATOM 655 O O . ASN A 1 90 ? -12.993 6.628 15.959 1.00 96.00 90 ASN A O 1
ATOM 659 N N . ILE A 1 91 ? -12.982 4.734 14.757 1.00 97.38 91 ILE A N 1
ATOM 660 C CA . ILE A 1 91 ? -11.788 5.044 13.973 1.00 97.38 91 ILE A CA 1
ATOM 661 C C . ILE A 1 91 ? -12.219 5.347 12.541 1.00 97.38 91 ILE A C 1
ATOM 663 O O . ILE A 1 91 ? -12.866 4.543 11.873 1.00 97.38 91 ILE A O 1
ATOM 667 N N . ARG A 1 92 ? -11.830 6.522 12.045 1.00 97.25 92 ARG A N 1
ATOM 668 C CA . ARG A 1 92 ? -12.072 6.922 10.654 1.00 97.25 92 ARG A CA 1
ATOM 669 C C . ARG A 1 92 ? -10.865 6.592 9.793 1.00 97.25 92 ARG A C 1
ATOM 671 O O . ARG A 1 92 ? -9.727 6.792 10.212 1.00 97.25 92 ARG A O 1
ATOM 678 N N . THR A 1 93 ? -11.105 6.202 8.549 1.00 97.69 93 THR A N 1
ATOM 679 C CA . THR A 1 93 ? -10.039 5.990 7.566 1.00 97.69 93 THR A CA 1
ATOM 680 C C . THR A 1 93 ? -10.293 6.845 6.334 1.00 97.69 93 THR A C 1
ATOM 682 O O . THR A 1 93 ? -11.412 6.920 5.834 1.00 97.69 93 THR A O 1
ATOM 685 N N . SER A 1 94 ? -9.256 7.525 5.850 1.00 97.44 94 SER A N 1
ATOM 686 C CA . SER A 1 94 ? -9.328 8.356 4.645 1.00 97.44 94 SER A CA 1
ATOM 687 C C . SER A 1 94 ? -8.058 8.242 3.808 1.00 97.44 94 SER A C 1
ATOM 689 O O . SER A 1 94 ? -6.996 7.850 4.299 1.00 97.44 94 SER A O 1
ATOM 691 N N . CYS A 1 95 ? -8.172 8.591 2.530 1.00 97.06 95 CYS A N 1
ATOM 692 C CA . CYS A 1 95 ? -7.062 8.595 1.590 1.00 97.06 95 CYS A CA 1
ATOM 693 C C . CYS A 1 95 ? -6.976 9.947 0.892 1.00 97.06 95 CYS A C 1
ATOM 695 O O . CYS A 1 95 ? -7.993 10.487 0.459 1.00 97.06 95 CYS A O 1
ATOM 697 N N . VAL A 1 96 ? -5.759 10.469 0.756 1.00 96.50 96 VAL A N 1
ATOM 698 C CA . VAL A 1 96 ? -5.475 11.684 -0.008 1.00 96.50 96 VAL A CA 1
ATOM 699 C C . VAL A 1 96 ? -4.686 11.302 -1.252 1.00 96.50 96 VAL A C 1
ATOM 701 O O . VAL A 1 96 ? -3.534 10.871 -1.164 1.00 96.50 96 VAL A O 1
ATOM 704 N N . THR A 1 97 ? -5.294 11.477 -2.421 1.00 93.12 97 THR A N 1
ATOM 705 C CA . THR A 1 97 ? -4.671 11.235 -3.725 1.00 93.12 97 THR A CA 1
ATOM 706 C C . THR A 1 97 ? -4.060 12.518 -4.271 1.00 93.12 97 THR A C 1
ATOM 708 O O . THR A 1 97 ? -4.759 13.486 -4.556 1.00 93.12 97 THR A O 1
ATOM 711 N N . ARG A 1 98 ? -2.732 12.531 -4.423 1.00 87.88 98 ARG A N 1
ATOM 712 C CA . ARG A 1 98 ? -1.987 13.707 -4.900 1.00 87.88 98 ARG A CA 1
ATOM 713 C C . ARG A 1 98 ? -1.587 13.574 -6.368 1.00 87.88 98 ARG A C 1
ATOM 715 O O . ARG A 1 98 ? -1.309 12.470 -6.839 1.00 87.88 98 ARG A O 1
ATOM 722 N N . TRP A 1 99 ? -1.526 14.715 -7.051 1.00 86.31 99 TRP A N 1
ATOM 723 C CA . TRP A 1 99 ? -0.881 14.865 -8.360 1.00 86.31 99 TRP A CA 1
ATOM 724 C C . TRP A 1 99 ? 0.603 15.226 -8.188 1.00 86.31 99 TRP A C 1
ATOM 726 O O . TRP A 1 99 ? 1.189 14.946 -7.141 1.00 86.31 99 TRP A O 1
ATOM 736 N N . TYR A 1 100 ? 1.230 15.834 -9.195 1.00 76.75 100 TYR A N 1
ATOM 737 C CA . TYR A 1 100 ? 2.584 16.369 -9.062 1.00 76.75 100 TYR A CA 1
ATOM 738 C C . TYR A 1 100 ? 2.637 17.445 -7.972 1.00 76.75 100 TYR A C 1
ATOM 740 O O . TYR A 1 100 ? 2.009 18.494 -8.086 1.00 76.75 100 TYR A O 1
ATOM 748 N N . ILE A 1 101 ? 3.408 17.177 -6.919 1.00 80.75 101 ILE A N 1
ATOM 749 C CA . ILE A 1 101 ? 3.698 18.112 -5.829 1.00 80.75 101 ILE A CA 1
ATOM 750 C C . ILE A 1 101 ? 5.212 18.274 -5.758 1.00 80.75 101 ILE A C 1
ATOM 752 O O . ILE A 1 101 ? 5.930 17.272 -5.751 1.00 80.75 101 ILE A O 1
ATOM 756 N N . LYS A 1 102 ? 5.690 19.520 -5.682 1.00 76.62 102 LYS A N 1
ATOM 757 C CA . LYS A 1 102 ? 7.120 19.844 -5.599 1.00 76.62 102 LYS A CA 1
ATOM 758 C C . LYS A 1 102 ? 7.752 19.172 -4.374 1.00 76.62 102 LYS A C 1
ATOM 760 O O . LYS A 1 102 ? 7.513 19.585 -3.243 1.00 76.62 102 LYS A O 1
ATOM 765 N N . THR A 1 103 ? 8.527 18.122 -4.620 1.00 77.88 103 THR A N 1
ATOM 766 C CA . THR A 1 103 ? 9.231 17.290 -3.634 1.00 77.88 103 THR A CA 1
ATOM 767 C C . THR A 1 103 ? 10.446 16.656 -4.314 1.00 77.88 103 THR A C 1
ATOM 769 O O . THR A 1 103 ? 10.464 16.539 -5.535 1.00 77.88 103 THR A O 1
ATOM 772 N N . SER A 1 104 ? 11.416 16.159 -3.550 1.00 75.50 104 SER A N 1
ATOM 773 C CA . SER A 1 104 ? 12.578 15.449 -4.114 1.00 75.50 104 SER A CA 1
ATOM 774 C C . SER A 1 104 ? 12.213 14.206 -4.939 1.00 75.50 104 SER A C 1
ATOM 776 O O . SER A 1 104 ? 12.973 13.786 -5.799 1.00 75.50 104 SER A O 1
ATOM 778 N N . LEU A 1 105 ? 11.023 13.632 -4.731 1.00 68.44 105 LEU A N 1
ATOM 779 C CA . LEU A 1 105 ? 10.515 12.476 -5.481 1.00 68.44 105 LEU A CA 1
ATOM 780 C C . LEU A 1 105 ? 10.159 12.831 -6.940 1.00 68.44 105 LEU A C 1
ATOM 782 O O . LEU A 1 105 ? 10.117 11.957 -7.803 1.00 68.44 105 LEU A O 1
ATOM 786 N N . VAL A 1 106 ? 9.881 14.107 -7.220 1.00 61.53 106 VAL A N 1
ATOM 787 C CA . VAL A 1 106 ? 9.641 14.616 -8.581 1.00 61.53 106 VAL A CA 1
ATOM 788 C C . VAL A 1 106 ? 10.842 15.359 -9.159 1.00 61.53 106 VAL A C 1
ATOM 790 O O . VAL A 1 106 ? 10.785 15.713 -10.337 1.00 61.53 106 VAL A O 1
ATOM 793 N N . ASP A 1 107 ? 11.905 15.588 -8.379 1.00 61.44 107 ASP A N 1
ATOM 794 C CA . ASP A 1 107 ? 13.100 16.241 -8.902 1.00 61.44 107 ASP A CA 1
ATOM 795 C C . ASP A 1 107 ? 13.729 15.351 -9.986 1.00 61.44 107 ASP A C 1
ATOM 797 O O . ASP A 1 107 ? 13.928 14.148 -9.780 1.00 61.44 107 ASP A O 1
ATOM 801 N N . PRO A 1 108 ? 13.994 15.903 -11.180 1.00 53.97 108 PRO A N 1
ATOM 802 C CA . PRO A 1 108 ? 14.533 15.131 -12.280 1.00 53.97 108 PRO A CA 1
ATOM 803 C C . PRO A 1 108 ? 15.972 14.732 -11.955 1.00 53.97 108 PRO A C 1
ATOM 805 O O . PRO A 1 108 ? 16.896 15.526 -12.103 1.00 53.97 108 PRO A O 1
ATOM 808 N N . HIS A 1 109 ? 16.185 13.471 -11.586 1.00 45.94 109 HIS A N 1
ATOM 809 C CA . HIS A 1 109 ? 17.435 12.820 -11.954 1.00 45.94 109 HIS A CA 1
ATOM 810 C C . HIS A 1 109 ? 17.368 12.534 -13.467 1.00 45.94 109 HIS A C 1
ATOM 812 O O . HIS A 1 109 ? 16.462 11.818 -13.906 1.00 45.94 109 HIS A O 1
ATOM 818 N N . PRO A 1 110 ? 18.244 13.131 -14.297 1.00 40.88 110 PRO A N 1
ATOM 819 C CA . PRO A 1 110 ? 18.237 12.887 -15.737 1.00 40.88 110 PRO A CA 1
ATOM 820 C C . PRO A 1 110 ? 18.732 11.456 -16.040 1.00 40.88 110 PRO A C 1
ATOM 822 O O . PRO A 1 110 ? 19.557 10.955 -15.274 1.00 40.88 110 PRO A O 1
ATOM 825 N N . PRO A 1 111 ? 18.299 10.798 -17.143 1.00 44.81 111 PRO A N 1
ATOM 826 C CA . PRO A 1 111 ? 17.559 11.340 -18.283 1.00 44.81 111 PRO A CA 1
ATOM 827 C C . PRO A 1 111 ? 16.317 10.499 -18.654 1.00 44.81 111 PRO A C 1
ATOM 829 O O . PRO A 1 111 ? 16.434 9.443 -19.262 1.00 44.81 111 PRO A O 1
ATOM 832 N N . TYR A 1 112 ? 15.112 11.004 -18.395 1.00 42.19 112 TYR A N 1
ATOM 833 C CA . TYR A 1 112 ? 13.941 10.627 -19.197 1.00 42.19 112 TYR A CA 1
ATOM 834 C C . TYR A 1 112 ? 13.166 11.901 -19.521 1.00 42.19 112 TYR A C 1
ATOM 836 O O . TYR A 1 112 ? 12.259 12.318 -18.801 1.00 42.19 112 TYR A O 1
ATOM 844 N N . GLN A 1 113 ? 13.624 12.567 -20.581 1.00 35.38 113 GLN A N 1
ATOM 845 C CA . GLN A 1 113 ? 12.926 13.668 -21.229 1.00 35.38 113 GLN A CA 1
ATOM 846 C C . GLN A 1 113 ? 11.726 13.123 -22.016 1.00 35.38 113 GLN A C 1
ATOM 848 O O . GLN A 1 113 ? 11.852 12.156 -22.760 1.00 35.38 113 GLN A O 1
ATOM 853 N N . SER A 1 114 ? 10.590 13.800 -21.829 1.00 31.14 114 SER A N 1
ATOM 854 C CA . SER A 1 114 ? 9.483 13.971 -22.782 1.00 31.14 114 SER A CA 1
ATOM 855 C C . SER A 1 114 ? 8.923 12.726 -23.483 1.00 31.14 114 SER A C 1
ATOM 857 O O . SER A 1 114 ? 9.406 12.319 -24.535 1.00 31.14 114 SER A O 1
ATOM 859 N N . ILE A 1 115 ? 7.778 12.251 -22.985 1.00 29.08 115 ILE A N 1
ATOM 860 C CA . ILE A 1 115 ? 6.675 11.839 -23.862 1.00 29.08 115 ILE A CA 1
ATOM 861 C C . ILE A 1 115 ? 5.453 12.659 -23.431 1.00 29.08 115 ILE A C 1
ATOM 863 O O . ILE A 1 115 ? 4.733 12.292 -22.502 1.00 29.08 115 ILE A O 1
ATOM 867 N N . ILE A 1 116 ? 5.315 13.825 -24.060 1.00 35.88 116 ILE A N 1
ATOM 868 C CA . ILE A 1 116 ? 4.041 14.475 -24.384 1.00 35.88 116 ILE A CA 1
ATOM 869 C C . ILE A 1 116 ? 4.081 14.657 -25.897 1.00 35.88 116 ILE A C 1
ATOM 871 O O . ILE A 1 116 ? 5.169 15.059 -26.374 1.00 35.88 116 ILE A O 1
#

Foldseek 3Di:
DQDFAAFDFDAPVPDDPVNLCVRLCGQAVVLVVVCVVCVVVCLVVLAEEAEHEAACLLVDPDHRGVSNNVSRVNLVVVQVVCCVVCVVSNYHGYYDYDYDDPDPNPPDPDDDDDDD